Protein AF-A0A956X5W8-F1 (afdb_monomer_lite)

pLDDT: mean 72.76, std 9.98, range [40.03, 86.25]

Radius of gyration: 22.48 Å; chains: 1; bounding box: 46×70×54 Å

Secondary structure (DSSP, 8-state):
-HHHHHHHHHHHHHHHHHHHHHHHHHHHHHHHHHHHHHHHHHHHHHHHH-HHHHHHHHHHHHHHHHHHHHHHHHHHHHHH---HHHHHHGGGSSS-HHHHHHHHHHHHHHHHHHHHHHHHHHHHHSHHHHHHHHHHHHHHHHHHHHHHHHHHHHHT----HHHHHHHHHHHHHHHHHHHH--

Foldseek 3Di:
DVVVVVVVVVVVVVVVVVVVVLVVLLQLLLVLLLVLLLLLLLQLQCCLVPVPLLVQLLVQLLVQLVVLLVVLLVVLCVVVVDDSVVLVVVVVPDDDPPSVVSVVVSVVVSNVSSSVSSSVSSCVSPVVRSVVSSVVSSVLSSVLRSVVSSVCVVVVHDDDSVVSSVVSSVVSSVVSCVVSVD

Structure (mmCIF, N/CA/C/O backbone):
data_AF-A0A956X5W8-F1
#
_entry.id   AF-A0A956X5W8-F1
#
loop_
_atom_site.group_PDB
_atom_site.id
_atom_site.type_symbol
_atom_site.label_atom_id
_atom_site.label_alt_id
_atom_site.label_comp_id
_atom_site.label_asym_id
_atom_site.label_entity_id
_atom_site.label_seq_id
_atom_site.pdbx_PDB_ins_code
_atom_site.Cartn_x
_atom_site.Cartn_y
_atom_site.Cartn_z
_atom_site.occupancy
_atom_site.B_iso_or_equiv
_atom_site.auth_seq_id
_atom_site.auth_comp_id
_atom_site.auth_asym_id
_atom_site.auth_atom_id
_atom_site.pdbx_PDB_model_num
ATOM 1 N N . MET A 1 1 ? 17.982 -38.156 -39.805 1.00 47.41 1 MET A N 1
ATOM 2 C CA . MET A 1 1 ? 17.271 -38.159 -38.503 1.00 47.41 1 MET A CA 1
ATOM 3 C C . MET A 1 1 ? 17.852 -37.174 -37.480 1.00 47.41 1 MET A C 1
ATOM 5 O O . MET A 1 1 ? 17.239 -36.973 -36.447 1.00 47.41 1 MET A O 1
ATOM 9 N N . THR A 1 2 ? 18.970 -36.494 -37.754 1.00 45.59 2 THR A N 1
ATOM 10 C CA . THR A 1 2 ? 19.570 -35.477 -36.864 1.00 45.59 2 THR A CA 1
ATOM 11 C C . THR A 1 2 ? 18.870 -34.109 -36.905 1.00 45.59 2 THR A C 1
ATOM 13 O O . THR A 1 2 ? 18.829 -33.418 -35.894 1.00 45.59 2 THR A O 1
ATOM 16 N N . ASN A 1 3 ? 18.235 -33.744 -38.026 1.00 45.34 3 ASN A N 1
ATOM 17 C CA . ASN A 1 3 ? 17.514 -32.465 -38.165 1.00 45.34 3 ASN A CA 1
ATOM 18 C C . ASN A 1 3 ? 16.151 -32.424 -37.446 1.00 45.34 3 ASN A C 1
ATOM 20 O O . ASN A 1 3 ? 15.641 -31.342 -37.176 1.00 45.34 3 ASN A O 1
ATOM 24 N N . PHE A 1 4 ? 15.563 -33.581 -37.122 1.00 40.03 4 PHE A N 1
ATOM 25 C CA . PHE A 1 4 ? 14.261 -33.654 -36.443 1.00 40.03 4 PHE A CA 1
ATOM 26 C C . PHE A 1 4 ? 14.399 -33.429 -34.928 1.00 40.03 4 PHE A C 1
ATOM 28 O O . PHE A 1 4 ? 13.600 -32.718 -34.332 1.00 40.03 4 PHE A O 1
ATOM 35 N N . LEU A 1 5 ? 15.492 -33.921 -34.333 1.00 45.50 5 LEU A N 1
ATOM 36 C CA . LEU A 1 5 ? 15.811 -33.696 -32.920 1.00 45.50 5 LEU A CA 1
ATOM 37 C C . LEU A 1 5 ? 16.141 -32.220 -32.643 1.00 45.50 5 LEU A C 1
ATOM 39 O O . LEU A 1 5 ? 15.646 -31.651 -31.678 1.00 45.50 5 LEU A O 1
ATOM 43 N N . LEU A 1 6 ? 16.907 -31.558 -33.521 1.00 45.53 6 LEU A N 1
ATOM 44 C CA . LEU A 1 6 ? 17.205 -30.122 -33.399 1.00 45.53 6 LEU A CA 1
ATOM 45 C C . LEU A 1 6 ? 15.940 -29.250 -33.440 1.00 45.53 6 LEU A C 1
ATOM 47 O O . LEU A 1 6 ? 15.854 -28.295 -32.679 1.00 45.53 6 LEU A O 1
ATOM 51 N N . SER A 1 7 ? 14.951 -29.602 -34.268 1.00 49.81 7 SER A N 1
ATOM 52 C CA . SER A 1 7 ? 13.649 -28.921 -34.338 1.00 49.81 7 SER A CA 1
ATOM 53 C C . SER A 1 7 ? 12.846 -29.061 -33.040 1.00 49.81 7 SER A C 1
ATOM 55 O O . SER A 1 7 ? 12.294 -28.078 -32.546 1.00 49.81 7 SER A O 1
ATOM 57 N N . GLU A 1 8 ? 12.800 -30.261 -32.456 1.00 48.62 8 GLU A N 1
ATOM 58 C CA . GLU A 1 8 ? 12.084 -30.506 -31.201 1.00 48.62 8 GLU A CA 1
ATOM 59 C C . GLU A 1 8 ? 12.736 -29.768 -30.024 1.00 48.62 8 GLU A C 1
ATOM 61 O O . GLU A 1 8 ? 12.027 -29.076 -29.294 1.00 48.62 8 GLU A O 1
ATOM 66 N N . TYR A 1 9 ? 14.070 -29.788 -29.898 1.00 47.41 9 TYR A N 1
ATOM 67 C CA . TYR A 1 9 ? 14.789 -29.029 -28.861 1.00 47.41 9 TYR A CA 1
ATOM 68 C C . TYR A 1 9 ? 14.666 -27.507 -29.036 1.00 47.41 9 TYR A C 1
ATOM 70 O O . TYR A 1 9 ? 14.569 -26.788 -28.041 1.00 47.41 9 TYR A O 1
ATOM 78 N N . PHE A 1 10 ? 14.612 -27.003 -30.274 1.00 48.94 10 PHE A N 1
ATOM 79 C CA . PHE A 1 10 ? 14.370 -25.581 -30.543 1.00 48.94 10 PHE A CA 1
ATOM 80 C C . PHE A 1 10 ? 12.935 -25.182 -30.172 1.00 48.94 10 PHE A C 1
ATOM 82 O O . PHE A 1 10 ? 12.724 -24.147 -29.544 1.00 48.94 10 PHE A O 1
ATOM 89 N N . SER A 1 11 ? 11.947 -26.031 -30.481 1.00 53.69 11 SER A N 1
ATOM 90 C CA . SER A 1 11 ? 10.548 -25.788 -30.110 1.00 53.69 11 SER A CA 1
ATOM 91 C C . SER A 1 11 ? 10.323 -25.857 -28.594 1.00 53.69 11 SER A C 1
ATOM 93 O O . SER A 1 11 ? 9.639 -25.001 -28.038 1.00 53.69 11 SER A O 1
ATOM 95 N N . PHE A 1 12 ? 10.970 -26.802 -27.901 1.00 54.88 12 PHE A N 1
ATOM 96 C CA . PHE A 1 12 ? 10.909 -26.927 -26.445 1.00 54.88 12 PHE A CA 1
ATOM 97 C C . PHE A 1 12 ? 11.629 -25.766 -25.751 1.00 54.88 12 PHE A C 1
ATOM 99 O O . PHE A 1 12 ? 11.137 -25.259 -24.749 1.00 54.88 12 PHE A O 1
ATOM 106 N N . GLY A 1 13 ? 12.755 -25.299 -26.303 1.00 56.53 13 GLY A N 1
ATOM 107 C CA . GLY A 1 13 ? 13.478 -24.126 -25.806 1.00 56.53 13 GLY A CA 1
ATOM 108 C C . GLY A 1 13 ? 12.672 -22.832 -25.940 1.00 56.53 13 GLY A C 1
ATOM 109 O O . GLY A 1 13 ? 12.638 -22.033 -25.006 1.00 56.53 13 GLY A O 1
ATOM 110 N N . ILE A 1 14 ? 11.952 -22.654 -27.053 1.00 61.34 14 ILE A N 1
ATOM 111 C CA . ILE A 1 14 ? 11.055 -21.509 -27.255 1.00 61.34 14 ILE A CA 1
ATOM 112 C C . ILE A 1 14 ? 9.862 -21.583 -26.296 1.00 61.34 14 ILE A C 1
ATOM 114 O O . ILE A 1 14 ? 9.598 -20.613 -25.592 1.00 61.34 14 ILE A O 1
ATOM 118 N N . VAL A 1 15 ? 9.186 -22.730 -26.189 1.00 62.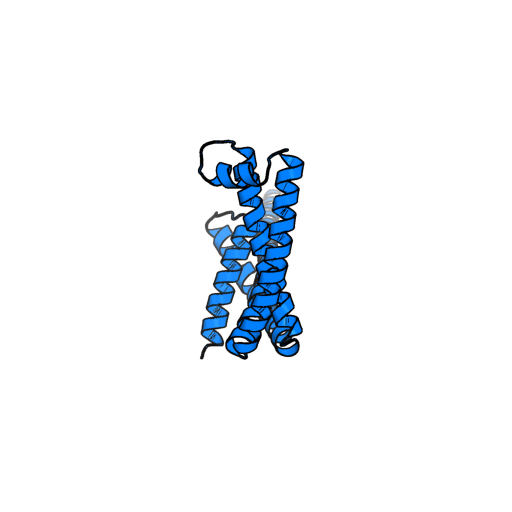09 15 VAL A N 1
ATOM 119 C CA . VAL A 1 15 ? 8.053 -22.904 -25.262 1.00 62.09 15 VAL A CA 1
ATOM 120 C C . VAL A 1 15 ? 8.485 -22.724 -23.804 1.00 62.09 15 VAL A C 1
ATOM 122 O O . VAL A 1 15 ? 7.805 -22.031 -23.052 1.00 62.09 15 VAL A O 1
ATOM 125 N N . ALA A 1 16 ? 9.637 -23.269 -23.405 1.00 55.53 16 ALA A N 1
ATOM 126 C CA . ALA A 1 16 ? 10.195 -23.074 -22.071 1.00 55.53 16 ALA A CA 1
ATOM 127 C C . ALA A 1 16 ? 10.563 -21.607 -21.813 1.00 55.53 16 ALA A C 1
ATOM 129 O O . ALA A 1 16 ? 10.289 -21.110 -20.727 1.00 55.53 16 ALA A O 1
ATOM 130 N N . SER A 1 17 ? 11.123 -20.898 -22.800 1.00 56.84 17 SER A N 1
ATOM 131 C CA . SER A 1 17 ? 11.422 -19.466 -22.678 1.00 56.84 17 SER A CA 1
ATOM 132 C C . SER A 1 17 ? 10.152 -18.629 -22.518 1.00 56.84 17 SER A C 1
ATOM 134 O O . SER A 1 17 ? 10.081 -17.830 -21.596 1.00 56.84 17 SER A O 1
ATOM 136 N N . ILE A 1 18 ? 9.106 -18.887 -23.311 1.00 61.16 18 ILE A N 1
ATOM 137 C CA . ILE A 1 18 ? 7.807 -18.206 -23.208 1.00 61.16 18 ILE A CA 1
ATOM 138 C C . ILE A 1 18 ? 7.152 -18.489 -21.856 1.00 61.16 18 ILE A C 1
ATOM 140 O O . ILE A 1 18 ? 6.668 -17.563 -21.207 1.00 61.16 18 ILE A O 1
ATOM 144 N N . LEU A 1 19 ? 7.154 -19.746 -21.403 1.00 58.06 19 LEU A N 1
ATOM 145 C CA . LEU A 1 19 ? 6.636 -20.121 -20.087 1.00 58.06 19 LEU A CA 1
ATOM 146 C C . LEU A 1 19 ? 7.435 -19.469 -18.959 1.00 58.06 19 LEU A C 1
ATOM 148 O O . LEU A 1 19 ? 6.834 -19.010 -17.994 1.00 58.06 19 LEU A O 1
ATOM 152 N N . LEU A 1 20 ? 8.761 -19.385 -19.085 1.00 63.41 20 LEU A N 1
ATOM 153 C CA . LEU A 1 20 ? 9.623 -18.753 -18.093 1.00 63.41 20 LEU A CA 1
ATOM 154 C C . LEU A 1 20 ? 9.395 -17.238 -18.040 1.00 63.41 20 LEU A C 1
ATOM 156 O O . LEU A 1 20 ? 9.250 -16.709 -16.945 1.00 63.41 20 LEU A O 1
ATOM 160 N N . THR A 1 21 ? 9.287 -16.561 -19.189 1.00 65.12 21 THR A N 1
ATOM 161 C CA . THR A 1 21 ? 8.980 -15.123 -19.276 1.00 65.12 21 THR A CA 1
ATOM 162 C C . THR A 1 21 ? 7.591 -14.823 -18.717 1.00 65.12 21 THR A C 1
ATOM 164 O O . THR A 1 21 ? 7.431 -13.950 -17.867 1.00 65.12 21 THR A O 1
ATOM 167 N N . THR A 1 22 ? 6.595 -15.624 -19.105 1.00 60.50 22 THR A N 1
ATOM 168 C CA . THR A 1 22 ? 5.224 -15.516 -18.591 1.00 60.50 22 THR A CA 1
ATOM 169 C C . THR A 1 22 ? 5.201 -15.743 -17.079 1.00 60.50 22 THR A C 1
ATOM 171 O O . THR A 1 22 ? 4.586 -14.977 -16.343 1.00 60.50 22 THR A O 1
ATOM 174 N N . TRP A 1 23 ? 5.928 -16.746 -16.583 1.00 61.00 23 TRP A N 1
ATOM 175 C CA . TRP A 1 23 ? 6.061 -17.015 -15.154 1.00 61.00 23 TRP A CA 1
ATOM 176 C C . TRP A 1 23 ? 6.729 -15.860 -14.402 1.00 61.00 23 TRP A C 1
ATOM 178 O O . TRP A 1 23 ? 6.237 -15.461 -13.350 1.00 61.00 23 TRP A O 1
ATOM 188 N N . THR A 1 24 ? 7.811 -15.282 -14.929 1.00 71.38 24 THR A N 1
ATOM 189 C CA . THR A 1 24 ? 8.484 -14.136 -14.300 1.00 71.38 24 THR A CA 1
ATOM 190 C C . THR A 1 24 ? 7.615 -12.880 -14.283 1.00 71.38 24 THR A C 1
ATOM 192 O O . THR A 1 24 ? 7.610 -12.150 -13.286 1.00 71.38 24 THR A O 1
ATOM 195 N N . ASP A 1 25 ? 6.827 -12.646 -15.331 1.00 72.06 25 ASP A N 1
ATOM 196 C CA . ASP A 1 25 ? 5.922 -11.500 -15.410 1.00 72.06 25 ASP A CA 1
ATOM 197 C C . ASP A 1 25 ? 4.746 -11.655 -14.444 1.00 72.06 25 ASP A C 1
ATOM 199 O O . ASP A 1 25 ? 4.444 -10.731 -13.684 1.00 72.06 25 ASP A O 1
ATOM 203 N N . LEU A 1 26 ? 4.148 -12.850 -14.381 1.00 70.50 26 LEU A N 1
ATOM 204 C CA . LEU A 1 26 ? 3.095 -13.156 -13.413 1.00 70.50 26 LEU A CA 1
ATOM 205 C C . LEU A 1 26 ? 3.616 -13.104 -11.975 1.00 70.50 26 LEU A C 1
ATOM 207 O O . LEU A 1 26 ? 2.960 -12.519 -11.119 1.00 70.50 26 LEU A O 1
ATOM 211 N N . ALA A 1 27 ? 4.785 -13.680 -11.692 1.00 69.31 27 ALA A N 1
ATOM 212 C CA . ALA A 1 27 ? 5.350 -13.712 -10.346 1.00 69.31 27 ALA A CA 1
ATOM 213 C C . ALA A 1 27 ? 5.746 -12.311 -9.860 1.00 69.31 27 ALA A C 1
ATOM 215 O O . ALA A 1 27 ? 5.445 -11.938 -8.726 1.00 69.31 27 ALA A O 1
ATOM 216 N N . SER A 1 28 ? 6.376 -11.502 -10.718 1.00 77.81 28 SER A N 1
ATOM 217 C CA . SER A 1 28 ? 6.713 -10.121 -10.364 1.00 77.81 28 SER A CA 1
ATOM 218 C C . SER A 1 28 ? 5.459 -9.251 -10.215 1.00 77.81 28 SER A C 1
ATOM 220 O O . SER A 1 28 ? 5.391 -8.431 -9.302 1.00 77.81 28 SER A O 1
ATOM 222 N N . GLY A 1 29 ? 4.438 -9.468 -11.050 1.00 73.94 29 GLY A N 1
ATOM 223 C CA . GLY A 1 29 ? 3.142 -8.797 -10.940 1.00 73.94 29 GLY A CA 1
ATOM 224 C C . GLY A 1 29 ? 2.386 -9.187 -9.679 1.00 73.94 29 GLY A C 1
ATOM 225 O O . GLY A 1 29 ? 1.821 -8.319 -9.018 1.00 73.94 29 GLY A O 1
ATOM 226 N N . ALA A 1 30 ? 2.438 -10.462 -9.295 1.00 72.31 30 ALA A N 1
ATOM 227 C CA . ALA A 1 30 ? 1.867 -10.951 -8.049 1.00 72.31 30 ALA A CA 1
ATOM 228 C C . ALA A 1 30 ? 2.543 -10.305 -6.839 1.00 72.31 30 ALA A C 1
ATOM 230 O O . ALA A 1 30 ? 1.853 -9.858 -5.933 1.00 72.31 30 ALA A O 1
ATOM 231 N N . LEU A 1 31 ? 3.874 -10.207 -6.820 1.00 78.25 31 LEU A N 1
ATOM 232 C CA . LEU A 1 31 ? 4.609 -9.593 -5.709 1.00 78.25 31 LEU A CA 1
ATOM 233 C C . LEU A 1 31 ? 4.296 -8.100 -5.560 1.00 78.25 31 LEU A C 1
ATOM 235 O O . LEU A 1 31 ? 3.984 -7.639 -4.461 1.00 78.25 31 LEU A O 1
ATOM 239 N N . ASP A 1 32 ? 4.328 -7.349 -6.661 1.00 80.38 32 ASP A N 1
ATOM 240 C CA . ASP A 1 32 ? 3.961 -5.931 -6.656 1.00 80.38 32 ASP A CA 1
ATOM 241 C C . ASP A 1 32 ? 2.486 -5.735 -6.262 1.00 80.38 32 ASP A C 1
ATOM 243 O O . ASP A 1 32 ? 2.144 -4.821 -5.504 1.00 80.38 32 ASP A O 1
ATOM 247 N N . GLY A 1 33 ? 1.620 -6.639 -6.721 1.00 78.25 33 GLY A N 1
ATOM 248 C CA . GLY A 1 33 ? 0.207 -6.678 -6.381 1.00 78.25 33 GLY A CA 1
ATOM 249 C C . GLY A 1 33 ? -0.067 -7.036 -4.922 1.00 78.25 33 GLY A C 1
ATOM 250 O O . GLY A 1 33 ? -0.939 -6.424 -4.318 1.00 78.25 33 GLY A O 1
ATOM 251 N N . ILE A 1 34 ? 0.695 -7.948 -4.314 1.00 80.12 34 ILE A N 1
ATOM 252 C CA . ILE A 1 34 ? 0.616 -8.291 -2.884 1.00 80.12 34 ILE A CA 1
ATOM 253 C C . ILE A 1 34 ? 0.909 -7.061 -2.031 1.00 80.12 34 ILE A C 1
ATOM 255 O O . ILE A 1 34 ? 0.189 -6.802 -1.072 1.00 80.12 34 ILE A O 1
ATOM 259 N N . ILE A 1 35 ? 1.936 -6.286 -2.385 1.00 80.31 35 ILE A N 1
ATOM 260 C CA . ILE A 1 35 ? 2.304 -5.073 -1.647 1.00 80.31 35 ILE A CA 1
ATOM 261 C C . ILE A 1 35 ? 1.180 -4.036 -1.744 1.00 80.31 35 ILE A C 1
ATOM 263 O O . ILE A 1 35 ? 0.731 -3.511 -0.724 1.00 80.31 35 ILE A O 1
ATOM 267 N N . ALA A 1 36 ? 0.694 -3.767 -2.959 1.00 79.12 36 ALA A N 1
ATOM 268 C CA . ALA A 1 36 ? -0.405 -2.830 -3.177 1.00 79.12 36 ALA A CA 1
ATOM 269 C C . ALA A 1 36 ? -1.694 -3.296 -2.478 1.00 79.12 36 ALA A C 1
ATOM 271 O O . ALA A 1 36 ? -2.366 -2.519 -1.802 1.00 79.12 36 ALA A O 1
ATOM 272 N N . GLY A 1 37 ? -2.007 -4.582 -2.593 1.00 81.12 37 GLY A N 1
ATOM 273 C CA . GLY A 1 37 ? -3.180 -5.213 -2.014 1.00 81.12 37 GLY A CA 1
ATOM 274 C C . GLY A 1 37 ? -3.152 -5.267 -0.495 1.00 81.12 37 GLY A C 1
ATOM 275 O O . GLY A 1 37 ? -4.176 -5.005 0.124 1.00 81.12 37 GLY A O 1
ATOM 276 N N . LEU A 1 38 ? -1.996 -5.510 0.123 1.00 82.38 38 LEU A N 1
ATOM 277 C CA . LEU A 1 38 ? -1.824 -5.439 1.574 1.00 82.38 38 LEU A CA 1
ATOM 278 C C . LEU A 1 38 ? -2.190 -4.047 2.094 1.00 82.38 38 LEU A C 1
ATOM 280 O O . LEU A 1 38 ? -3.009 -3.926 3.001 1.00 82.38 38 LEU A O 1
ATOM 284 N N . VAL A 1 39 ? -1.605 -3.004 1.498 1.00 79.31 39 VAL A N 1
ATOM 285 C CA . VAL A 1 39 ? -1.826 -1.609 1.906 1.00 79.31 39 VAL A CA 1
ATOM 286 C C . VAL A 1 39 ? -3.284 -1.215 1.698 1.00 79.31 39 VAL A C 1
ATOM 288 O O . VAL A 1 39 ? -3.923 -0.698 2.610 1.00 79.31 39 VAL A O 1
ATOM 291 N N . VAL A 1 40 ? -3.836 -1.493 0.517 1.00 82.19 40 VAL A N 1
ATOM 292 C CA . VAL A 1 40 ? -5.211 -1.118 0.181 1.00 82.19 40 VAL A CA 1
ATOM 293 C C . VAL A 1 40 ? -6.214 -1.925 0.999 1.00 82.19 40 VAL A C 1
ATOM 295 O O . VAL A 1 40 ? -7.115 -1.344 1.588 1.00 82.19 40 VAL A O 1
ATOM 298 N N . GLY A 1 41 ? -6.055 -3.241 1.110 1.00 80.19 41 GLY A N 1
ATOM 299 C CA . GLY A 1 41 ? -6.962 -4.100 1.870 1.00 80.19 41 GLY A CA 1
ATOM 300 C C . GLY A 1 41 ? -6.953 -3.808 3.369 1.00 80.19 41 GLY A C 1
ATOM 301 O O . GLY A 1 41 ? -8.022 -3.770 3.983 1.00 80.19 41 GLY A O 1
ATOM 302 N N . ALA A 1 42 ? -5.778 -3.529 3.947 1.00 76.81 42 ALA A N 1
ATOM 303 C CA . ALA A 1 42 ? -5.643 -3.146 5.354 1.00 76.81 42 ALA A CA 1
ATOM 304 C C . ALA A 1 42 ? -6.369 -1.838 5.687 1.00 76.81 42 ALA A C 1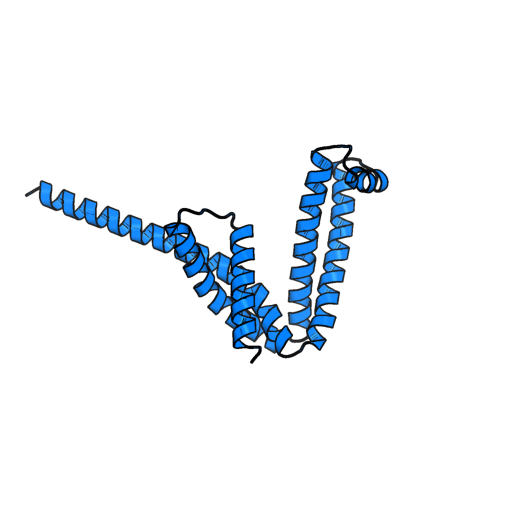
ATOM 306 O O . ALA A 1 42 ? -6.714 -1.624 6.843 1.00 76.81 42 ALA A O 1
ATOM 307 N N . ILE A 1 43 ? -6.613 -0.979 4.695 1.00 77.56 43 ILE A N 1
ATOM 308 C CA . ILE A 1 43 ? -7.338 0.277 4.870 1.00 77.56 43 ILE A CA 1
ATOM 309 C C . ILE A 1 43 ? -8.811 0.098 4.464 1.00 77.56 43 ILE A C 1
ATOM 311 O O . ILE A 1 43 ? -9.699 0.306 5.282 1.00 77.56 43 ILE A O 1
ATOM 315 N N . VAL A 1 44 ? -9.095 -0.312 3.227 1.00 77.44 44 VAL A N 1
ATOM 316 C CA . VAL A 1 44 ? -10.435 -0.289 2.608 1.00 77.44 44 VAL A CA 1
ATOM 317 C C . VAL A 1 44 ? -11.469 -1.117 3.363 1.00 77.44 44 VAL A C 1
ATOM 319 O O . VAL A 1 44 ? -12.607 -0.684 3.522 1.00 77.44 44 VAL A O 1
ATOM 322 N N . ILE A 1 45 ? -11.105 -2.299 3.853 1.00 78.62 45 ILE A N 1
ATOM 323 C CA . ILE A 1 45 ? -12.067 -3.152 4.561 1.00 78.62 45 ILE A CA 1
ATOM 324 C C . ILE A 1 45 ? -12.461 -2.527 5.913 1.00 78.62 45 ILE A C 1
ATOM 326 O O . ILE A 1 45 ? -13.658 -2.382 6.176 1.00 78.62 45 ILE A O 1
ATOM 330 N N . PRO A 1 46 ? -11.508 -2.058 6.740 1.00 75.81 46 PRO A N 1
ATOM 331 C CA . PRO A 1 46 ? -11.830 -1.266 7.926 1.00 75.81 46 PRO A CA 1
ATOM 332 C C . PRO A 1 46 ? -12.602 0.025 7.649 1.00 75.81 46 PRO A C 1
ATOM 334 O O . PRO A 1 46 ? -13.464 0.359 8.461 1.00 75.81 46 PRO A O 1
ATOM 337 N N . ILE A 1 47 ? -12.341 0.711 6.525 1.00 74.31 47 ILE A N 1
ATOM 338 C CA . ILE A 1 47 ? -13.086 1.912 6.102 1.00 74.31 47 ILE A CA 1
ATOM 339 C C . ILE A 1 47 ? -14.578 1.626 6.027 1.00 74.31 47 ILE A C 1
ATOM 341 O O . ILE A 1 47 ? -15.378 2.349 6.614 1.00 74.31 47 ILE A O 1
ATOM 345 N N . ILE A 1 48 ? -14.945 0.577 5.294 1.00 75.00 48 ILE A N 1
ATOM 346 C CA . ILE A 1 48 ? -16.348 0.295 4.989 1.00 75.00 48 ILE A CA 1
ATOM 347 C C . ILE A 1 48 ? -17.077 -0.191 6.244 1.00 75.00 48 ILE A C 1
ATOM 349 O O . ILE A 1 48 ? -18.236 0.139 6.470 1.00 75.00 48 ILE A O 1
ATOM 353 N N . GLN A 1 49 ? -16.383 -0.944 7.096 1.00 76.38 49 GLN A N 1
ATOM 354 C CA . GLN A 1 49 ? -16.987 -1.551 8.280 1.00 76.38 49 GLN A CA 1
ATOM 355 C C . GLN A 1 49 ? -16.970 -0.637 9.519 1.00 76.38 49 GLN A C 1
ATOM 357 O O . GLN A 1 49 ? -17.712 -0.888 10.471 1.00 76.38 49 GLN A O 1
ATOM 362 N N . THR A 1 50 ? -16.088 0.367 9.563 1.00 77.44 50 THR A N 1
ATOM 363 C CA . THR A 1 50 ? -15.822 1.236 10.730 1.00 77.44 50 THR A CA 1
ATOM 364 C C . THR A 1 50 ? -15.291 2.608 10.284 1.00 77.44 50 THR A C 1
ATOM 366 O O . THR A 1 50 ? -14.100 2.894 10.432 1.00 77.44 50 THR A O 1
ATOM 369 N N . PRO A 1 51 ? -16.152 3.496 9.760 1.00 72.31 51 PRO A N 1
ATOM 370 C CA . PRO A 1 51 ? -15.722 4.800 9.250 1.00 72.31 51 PRO A CA 1
ATOM 371 C C . PRO A 1 51 ? -15.092 5.699 10.331 1.00 72.31 51 PRO A C 1
ATOM 373 O O . PRO A 1 51 ? -14.147 6.435 10.048 1.00 72.31 51 PRO A O 1
ATOM 376 N N . ASP A 1 52 ? -15.518 5.579 11.592 1.00 76.50 52 ASP A N 1
ATOM 377 C CA . ASP A 1 52 ? -14.968 6.362 12.713 1.00 76.50 52 ASP A CA 1
ATOM 378 C C . ASP A 1 52 ? -13.490 6.056 12.998 1.00 76.50 52 ASP A C 1
ATOM 380 O O . ASP A 1 52 ? -12.725 6.923 13.434 1.00 76.50 52 ASP A O 1
ATOM 384 N N . ALA A 1 53 ? -13.064 4.817 12.735 1.00 68.38 53 ALA A N 1
ATOM 385 C CA . ALA A 1 53 ? -11.674 4.409 12.887 1.00 68.38 53 ALA A CA 1
ATOM 386 C C . ALA A 1 53 ? -10.775 5.039 11.820 1.00 68.38 53 ALA A C 1
ATOM 388 O O . ALA A 1 53 ? -9.611 5.312 12.095 1.00 68.38 53 ALA A O 1
ATOM 389 N N . LEU A 1 54 ? -11.325 5.333 10.640 1.00 68.56 54 LEU A N 1
ATOM 390 C CA . LEU A 1 54 ? -10.614 5.996 9.553 1.00 68.56 54 LEU A CA 1
ATOM 391 C C . LEU A 1 54 ? -10.285 7.446 9.908 1.00 68.56 54 LEU A C 1
ATOM 393 O O . LEU A 1 54 ? -9.159 7.893 9.731 1.00 68.56 54 LEU A O 1
ATOM 397 N N . GLY A 1 55 ? -11.249 8.177 10.474 1.00 73.38 55 GLY A N 1
ATOM 398 C CA . GLY A 1 55 ? -11.007 9.547 10.930 1.00 73.38 55 GLY A CA 1
ATOM 399 C C . GLY A 1 55 ? -9.854 9.611 11.937 1.00 73.38 55 GLY A C 1
ATOM 400 O O . GLY A 1 55 ? -9.008 10.500 11.869 1.00 73.38 55 GLY A O 1
ATOM 401 N N . ARG A 1 56 ? -9.763 8.612 12.825 1.00 78.00 56 ARG A N 1
ATOM 402 C CA . ARG A 1 56 ? -8.675 8.489 13.805 1.00 78.00 56 ARG A CA 1
ATOM 403 C C . ARG A 1 56 ? -7.374 7.981 13.188 1.00 78.00 56 ARG A C 1
ATOM 405 O O . ARG A 1 56 ? -6.312 8.469 13.555 1.00 78.00 56 ARG A O 1
ATOM 412 N N . SER A 1 57 ? -7.427 7.042 12.248 1.00 76.50 57 SER A N 1
ATOM 413 C CA . SER A 1 57 ? -6.235 6.519 11.575 1.00 76.50 57 SER A CA 1
ATOM 414 C C . SER A 1 57 ? -5.584 7.552 10.659 1.00 76.50 57 SER A C 1
ATOM 416 O O . SER A 1 57 ? -4.358 7.630 10.586 1.00 76.50 57 SER A O 1
ATOM 418 N N . LEU A 1 58 ? -6.390 8.403 10.022 1.00 79.88 58 LEU A N 1
ATOM 419 C CA . LEU A 1 58 ? -5.912 9.501 9.196 1.00 79.88 58 LEU A CA 1
ATOM 420 C C . LEU A 1 58 ? -5.127 10.520 10.027 1.00 79.88 58 LEU A C 1
ATOM 422 O O . LEU A 1 58 ? -4.185 11.107 9.509 1.00 79.88 58 LEU A O 1
ATOM 426 N N . LEU A 1 59 ? -5.443 10.690 11.317 1.00 80.88 59 LEU A N 1
ATOM 427 C CA . LEU A 1 59 ? -4.636 11.519 12.218 1.00 80.88 59 LEU A CA 1
ATOM 428 C C . LEU A 1 59 ? -3.221 10.953 12.385 1.00 80.88 59 LEU A C 1
ATOM 430 O O . LEU A 1 59 ? -2.264 11.716 12.316 1.00 80.88 59 LEU A O 1
ATOM 434 N N . PHE A 1 60 ? -3.060 9.633 12.532 1.00 79.50 60 PHE A N 1
ATOM 435 C CA . PHE A 1 60 ? -1.728 9.009 12.551 1.00 79.50 60 PHE A CA 1
ATOM 436 C C . PHE A 1 60 ? -0.991 9.218 11.224 1.00 79.50 60 PHE A C 1
ATOM 438 O O . PHE A 1 60 ? 0.195 9.546 11.229 1.00 79.50 60 PHE A O 1
ATOM 445 N N . GLY A 1 61 ? -1.705 9.102 10.099 1.00 81.56 61 GLY A N 1
ATOM 446 C CA . GLY A 1 61 ? -1.197 9.446 8.769 1.00 81.56 61 GLY A CA 1
ATOM 447 C C . GLY A 1 61 ? -0.709 10.889 8.680 1.00 81.56 61 GLY A C 1
ATOM 448 O O . GLY A 1 61 ? 0.439 11.141 8.331 1.00 81.56 61 GLY A O 1
ATOM 449 N N . LEU A 1 62 ? -1.551 11.848 9.054 1.00 83.62 62 LEU A N 1
ATOM 450 C CA . LEU A 1 62 ? -1.232 13.272 9.014 1.00 83.62 62 LEU A CA 1
ATOM 451 C C . LEU A 1 62 ? -0.069 13.630 9.942 1.00 83.62 62 LEU A C 1
ATOM 453 O O . LEU A 1 62 ? 0.794 14.398 9.535 1.00 83.62 62 LEU A O 1
ATOM 457 N N . LEU A 1 63 ? 0.006 13.056 11.146 1.00 85.25 63 LEU A N 1
ATOM 458 C CA . LEU A 1 63 ? 1.107 13.305 12.082 1.00 85.25 63 LEU A CA 1
ATOM 459 C C . LEU A 1 63 ? 2.446 12.774 11.553 1.00 85.25 63 LEU A C 1
ATOM 461 O O . LEU A 1 63 ? 3.450 13.486 11.603 1.00 85.25 63 LEU A O 1
ATOM 465 N N . LEU A 1 64 ? 2.467 11.557 10.998 1.00 83.00 64 LEU A N 1
ATOM 466 C CA . LEU A 1 64 ? 3.663 10.997 10.357 1.00 83.00 64 LEU A CA 1
ATOM 467 C C . LEU A 1 64 ? 4.052 11.773 9.096 1.00 83.00 64 LEU A C 1
ATOM 469 O O . LEU A 1 64 ? 5.230 12.065 8.895 1.00 83.00 64 LEU A O 1
ATOM 473 N N . GLY A 1 65 ? 3.070 12.162 8.283 1.00 82.50 65 GLY A N 1
ATOM 474 C CA . GLY A 1 65 ? 3.264 13.024 7.122 1.00 82.50 65 GLY A CA 1
ATOM 475 C C . GLY A 1 65 ? 3.867 14.375 7.490 1.00 82.50 65 GLY A C 1
ATOM 476 O O . GLY A 1 65 ? 4.821 14.812 6.854 1.00 82.50 65 GLY A O 1
ATOM 477 N N . LEU A 1 66 ? 3.366 15.006 8.553 1.00 86.12 66 LEU A N 1
ATOM 478 C CA . LEU A 1 66 ? 3.877 16.278 9.058 1.00 86.12 66 LEU A CA 1
ATOM 479 C C . LEU A 1 66 ? 5.316 16.136 9.573 1.00 86.12 66 LEU A C 1
ATOM 481 O O . LEU A 1 66 ? 6.174 16.944 9.226 1.00 86.12 66 LEU A O 1
ATOM 485 N N . GLY A 1 67 ? 5.609 15.078 10.338 1.00 83.12 67 GLY A N 1
ATOM 486 C CA . GLY A 1 67 ? 6.971 14.774 10.784 1.00 83.12 67 GLY A CA 1
ATOM 487 C C . GLY A 1 67 ? 7.934 14.564 9.612 1.00 83.12 67 GLY A C 1
ATOM 488 O O . GLY A 1 67 ? 9.032 15.124 9.597 1.00 83.12 67 GLY A O 1
ATOM 489 N N . MET A 1 68 ? 7.496 13.831 8.583 1.00 86.25 68 MET A N 1
ATOM 490 C CA . MET A 1 68 ? 8.277 13.624 7.365 1.00 86.25 68 MET A CA 1
ATOM 491 C C . MET A 1 68 ? 8.457 14.919 6.567 1.00 86.25 68 MET A C 1
ATOM 493 O O . MET A 1 68 ? 9.526 15.145 6.005 1.00 86.25 68 MET A O 1
ATOM 497 N N . ALA A 1 69 ? 7.450 15.793 6.544 1.00 79.88 69 ALA A N 1
ATOM 498 C CA . ALA A 1 69 ? 7.533 17.087 5.880 1.00 79.88 69 ALA A CA 1
ATOM 499 C C . ALA A 1 69 ? 8.588 17.983 6.532 1.00 79.88 69 ALA A C 1
ATOM 501 O O . ALA A 1 69 ? 9.438 18.535 5.835 1.00 79.88 69 ALA A O 1
ATOM 502 N N . VAL A 1 70 ? 8.597 18.059 7.866 1.00 85.44 70 VAL A N 1
ATOM 503 C CA . VAL A 1 70 ? 9.630 18.788 8.617 1.00 85.44 70 VAL A CA 1
ATOM 504 C C . VAL A 1 70 ? 11.012 18.195 8.344 1.00 85.44 70 VAL A C 1
ATOM 506 O O . VAL A 1 70 ? 11.943 18.933 8.025 1.00 85.44 70 VAL A O 1
ATOM 509 N N . TYR A 1 71 ? 11.149 16.867 8.395 1.00 85.94 71 TYR A N 1
ATOM 510 C CA . TYR A 1 71 ? 12.415 16.193 8.104 1.00 85.94 71 TYR A CA 1
ATOM 511 C C . TYR A 1 71 ? 12.931 16.499 6.690 1.00 85.94 71 TYR A C 1
ATOM 513 O O . TYR A 1 71 ? 14.103 16.833 6.517 1.00 85.94 71 TYR A O 1
ATOM 521 N N . GLN A 1 72 ? 12.066 16.430 5.676 1.00 83.88 72 GLN A N 1
ATOM 522 C CA . GLN A 1 72 ? 12.474 16.697 4.299 1.00 83.88 72 GLN A CA 1
ATOM 523 C C . GLN A 1 72 ? 12.817 18.170 4.069 1.00 83.88 72 GLN A C 1
ATOM 525 O O . GLN A 1 72 ? 13.798 18.451 3.387 1.00 83.88 72 GLN A O 1
ATOM 530 N N . LEU A 1 73 ? 12.091 19.112 4.677 1.00 79.38 73 LEU A N 1
ATOM 531 C CA . LEU A 1 73 ? 12.441 20.535 4.612 1.00 79.38 73 LEU A CA 1
ATOM 532 C C . LEU A 1 73 ? 13.826 20.808 5.215 1.00 79.38 73 LEU A C 1
ATOM 534 O O . LEU A 1 73 ? 14.630 21.522 4.612 1.00 79.38 73 LEU A O 1
ATOM 538 N N . LEU A 1 74 ? 14.138 20.192 6.360 1.00 82.06 74 LEU A N 1
ATOM 539 C CA . LEU A 1 74 ? 15.466 20.277 6.972 1.00 82.06 74 LEU A CA 1
ATOM 540 C C . LEU A 1 74 ? 16.542 19.657 6.074 1.00 82.06 74 LEU A C 1
ATOM 542 O O . LEU A 1 74 ? 17.595 20.259 5.878 1.00 82.06 74 LEU A O 1
ATOM 546 N N . ARG A 1 75 ? 16.270 18.493 5.476 1.00 84.19 75 ARG A N 1
ATOM 547 C CA . ARG A 1 75 ? 17.193 17.828 4.548 1.00 84.19 75 ARG A CA 1
ATOM 548 C C . ARG A 1 75 ? 17.470 18.678 3.308 1.00 84.19 75 ARG A C 1
ATOM 550 O O . ARG A 1 75 ? 18.627 18.819 2.924 1.00 84.19 75 ARG A O 1
ATOM 557 N N . VAL A 1 76 ? 16.442 19.260 2.689 1.00 78.12 76 VAL A N 1
ATOM 558 C CA . VAL A 1 76 ? 16.614 20.148 1.527 1.00 78.12 76 VAL A CA 1
ATOM 559 C C . VAL A 1 76 ? 17.448 21.367 1.917 1.00 78.12 76 VAL A C 1
ATOM 561 O O . VAL A 1 76 ? 18.395 21.689 1.204 1.00 78.12 76 VAL A O 1
ATOM 564 N N . SER A 1 77 ? 17.173 21.990 3.068 1.00 76.62 77 SER A N 1
ATOM 565 C CA . SER A 1 77 ? 17.957 23.127 3.570 1.00 76.62 77 SER A CA 1
ATOM 566 C C . SER A 1 77 ? 19.430 22.769 3.807 1.00 76.62 77 SER A C 1
ATOM 568 O O . SER A 1 77 ? 20.314 23.504 3.374 1.00 76.62 77 SER A O 1
ATOM 570 N N . GLN A 1 78 ? 19.713 21.603 4.396 1.00 79.69 78 GLN A N 1
ATOM 571 C CA . GLN A 1 78 ? 21.082 21.130 4.638 1.00 79.69 78 GLN A CA 1
ATOM 572 C C . GLN A 1 78 ? 21.849 20.812 3.348 1.00 79.69 78 GLN A C 1
ATOM 574 O O . GLN A 1 78 ? 23.032 21.119 3.251 1.00 79.69 78 GLN A O 1
ATOM 579 N N . VAL A 1 79 ? 21.192 20.200 2.358 1.00 78.06 79 VAL A N 1
ATOM 580 C CA . VAL A 1 79 ? 21.839 19.773 1.104 1.00 78.06 79 VAL A CA 1
ATOM 581 C C . VAL A 1 79 ? 22.071 20.946 0.152 1.00 78.06 79 VAL A C 1
ATOM 583 O O . VAL A 1 79 ? 23.067 20.972 -0.564 1.00 78.06 79 VAL A O 1
ATOM 586 N N . THR A 1 80 ? 21.158 21.916 0.130 1.00 73.12 80 THR A N 1
ATOM 587 C CA . THR A 1 80 ? 21.201 23.033 -0.829 1.00 73.12 80 THR A CA 1
ATOM 588 C C . THR A 1 80 ? 21.810 24.307 -0.242 1.00 73.12 80 THR A C 1
ATOM 590 O O . THR A 1 80 ? 22.095 25.239 -0.989 1.00 73.12 80 THR A O 1
ATOM 593 N N . GLY A 1 81 ? 21.988 24.380 1.084 1.00 70.00 81 GLY A N 1
ATOM 594 C CA . GLY A 1 81 ? 22.376 25.607 1.788 1.00 70.00 81 GLY A CA 1
ATOM 595 C C . GLY A 1 81 ? 21.310 26.710 1.730 1.00 70.00 81 GLY A C 1
ATOM 596 O O . GLY A 1 81 ? 21.555 27.833 2.168 1.00 70.00 81 GLY A O 1
ATOM 597 N N . ALA A 1 82 ? 20.131 26.408 1.176 1.00 69.00 82 ALA A N 1
ATOM 598 C CA . ALA A 1 82 ? 19.032 27.341 1.011 1.00 69.00 82 ALA A CA 1
ATOM 599 C C . ALA A 1 82 ? 18.318 27.578 2.350 1.00 69.00 82 ALA A C 1
ATOM 601 O O . ALA A 1 82 ? 18.071 26.647 3.127 1.00 69.00 82 ALA A O 1
ATOM 602 N N . SER A 1 83 ? 17.945 28.832 2.607 1.00 69.56 83 SER A N 1
ATOM 603 C CA . SER A 1 83 ? 17.092 29.166 3.745 1.00 69.56 83 SER A CA 1
ATOM 604 C C . SER A 1 83 ? 15.665 28.673 3.488 1.00 69.56 83 SER A C 1
ATOM 606 O O . SER A 1 83 ? 15.223 28.562 2.343 1.00 69.56 83 SER A O 1
ATOM 608 N N . LEU A 1 84 ? 14.902 28.395 4.549 1.00 66.12 84 LEU A N 1
ATOM 609 C CA . LEU A 1 84 ? 13.501 27.969 4.410 1.00 66.12 84 LEU A CA 1
ATOM 610 C C . LEU A 1 84 ? 12.670 28.974 3.589 1.00 66.12 84 LEU A C 1
ATOM 612 O O . LEU A 1 84 ? 11.839 28.564 2.786 1.00 66.12 84 LEU A O 1
ATOM 616 N N . GLY A 1 85 ? 12.957 30.276 3.711 1.00 66.50 85 GLY A N 1
ATOM 617 C CA . GLY A 1 85 ? 12.319 31.318 2.901 1.00 66.50 85 GLY A CA 1
ATOM 618 C C . GLY A 1 85 ? 12.664 31.234 1.410 1.00 66.50 85 GLY A C 1
ATOM 619 O O . GLY A 1 85 ? 11.787 31.419 0.573 1.00 66.50 85 GLY A O 1
ATOM 620 N N . SER A 1 86 ? 13.905 30.889 1.049 1.00 65.00 86 SER A N 1
ATOM 621 C CA . SER A 1 86 ? 14.283 30.705 -0.360 1.00 65.00 86 SER A CA 1
ATOM 622 C C . SER A 1 86 ? 13.765 29.388 -0.949 1.00 65.00 86 SER A C 1
ATOM 624 O O . SER A 1 86 ? 13.499 29.319 -2.145 1.00 65.00 86 SER A O 1
ATOM 626 N N . ILE A 1 87 ? 13.570 28.349 -0.128 1.00 65.19 87 ILE A N 1
ATOM 627 C CA . ILE A 1 87 ? 12.901 27.098 -0.535 1.00 65.19 87 ILE A CA 1
ATOM 628 C C . ILE A 1 87 ? 11.418 27.359 -0.843 1.00 65.19 87 ILE A C 1
ATOM 630 O O . ILE A 1 87 ? 10.893 26.859 -1.830 1.00 65.19 87 ILE A O 1
ATOM 634 N N . ILE A 1 88 ? 10.751 28.189 -0.039 1.00 66.31 88 ILE A N 1
ATOM 635 C CA . ILE A 1 88 ? 9.349 28.566 -0.269 1.00 66.31 88 ILE A CA 1
ATOM 636 C C . ILE A 1 88 ? 9.220 29.443 -1.524 1.00 66.31 88 ILE A C 1
ATOM 638 O O . ILE A 1 88 ? 8.359 29.191 -2.358 1.00 66.31 88 ILE A O 1
ATOM 642 N N . ASN A 1 89 ? 10.123 30.407 -1.715 1.00 66.19 89 ASN A N 1
ATOM 643 C CA . ASN A 1 89 ? 10.095 31.296 -2.883 1.00 66.19 89 ASN A CA 1
ATOM 644 C C . ASN A 1 89 ? 10.574 30.626 -4.186 1.00 66.19 89 ASN A C 1
ATOM 646 O O . ASN A 1 89 ? 10.253 31.098 -5.272 1.00 66.19 89 ASN A O 1
ATOM 650 N N . SER A 1 90 ? 11.323 29.519 -4.114 1.00 62.66 90 SER A N 1
ATOM 651 C CA . SER A 1 90 ? 11.693 28.725 -5.303 1.00 62.66 90 SER A CA 1
ATOM 652 C C . SER A 1 90 ? 10.542 27.860 -5.824 1.00 62.66 90 SER A C 1
ATOM 654 O O . SER A 1 90 ? 10.606 27.378 -6.955 1.00 62.66 90 SER A O 1
ATOM 656 N N . LEU A 1 91 ? 9.457 27.732 -5.052 1.00 61.19 91 LEU A N 1
ATOM 657 C CA . LEU A 1 91 ? 8.200 27.137 -5.501 1.00 61.19 91 LEU A CA 1
ATOM 658 C C . LEU A 1 91 ? 7.463 28.024 -6.525 1.00 61.19 91 LEU A C 1
ATOM 660 O O . LEU A 1 91 ? 6.733 27.497 -7.359 1.00 61.19 91 LEU A O 1
ATOM 664 N N . ASP A 1 92 ? 7.720 29.338 -6.511 1.00 61.97 92 ASP A N 1
ATOM 665 C CA . ASP A 1 92 ? 7.134 30.340 -7.422 1.00 61.97 92 ASP A CA 1
ATOM 666 C C . ASP A 1 92 ? 7.835 30.420 -8.799 1.00 61.97 92 ASP A C 1
ATOM 668 O O . ASP A 1 92 ? 7.534 31.276 -9.629 1.00 61.97 92 ASP A O 1
ATOM 672 N N . GLY A 1 93 ? 8.748 29.487 -9.097 1.00 54.78 93 GLY A N 1
ATOM 673 C CA . GLY A 1 93 ? 9.085 29.131 -10.480 1.00 54.78 93 GLY A CA 1
ATOM 674 C C . GLY A 1 93 ? 10.262 29.851 -11.146 1.00 54.78 93 GLY A C 1
ATOM 675 O O . GLY A 1 93 ? 10.494 29.605 -12.328 1.00 54.78 93 GLY A O 1
ATOM 676 N N . SER A 1 94 ? 11.047 30.685 -10.450 1.00 53.91 94 SER A N 1
ATOM 677 C CA . SER A 1 94 ? 12.142 31.440 -11.103 1.00 53.91 94 SER A CA 1
ATOM 678 C C . SER A 1 94 ? 13.574 30.959 -10.820 1.00 53.91 94 SER A C 1
ATOM 680 O O . SER A 1 94 ? 14.514 31.507 -11.393 1.00 53.91 94 SER A O 1
ATOM 682 N N . THR A 1 95 ? 13.805 29.941 -9.979 1.00 49.41 95 THR A N 1
ATOM 683 C CA . THR A 1 95 ? 15.185 29.529 -9.647 1.00 49.41 95 THR A CA 1
ATOM 684 C C . THR A 1 95 ? 15.349 28.031 -9.364 1.00 49.41 95 THR A C 1
ATOM 686 O O . THR A 1 95 ? 14.888 27.519 -8.351 1.00 49.41 95 THR A O 1
ATOM 689 N N . GLY A 1 96 ? 16.116 27.350 -10.226 1.00 55.62 96 GLY A N 1
ATOM 690 C CA . GLY A 1 96 ? 16.905 26.166 -9.860 1.00 55.62 96 GLY A CA 1
ATOM 691 C C . GLY A 1 96 ? 16.244 24.800 -10.067 1.00 55.62 96 GLY A C 1
ATOM 692 O O . GLY A 1 96 ? 15.489 24.311 -9.230 1.00 55.62 96 GLY A O 1
ATOM 693 N N . THR A 1 97 ? 16.665 24.111 -11.128 1.00 65.06 97 THR A N 1
ATOM 694 C CA . THR A 1 97 ? 16.287 22.738 -11.520 1.00 65.06 97 THR A CA 1
ATOM 695 C C . THR A 1 97 ? 16.501 21.665 -10.442 1.00 65.06 97 THR A C 1
ATOM 697 O O . THR A 1 97 ? 15.914 20.595 -10.544 1.00 65.06 97 THR A O 1
ATOM 700 N N . ILE A 1 98 ? 17.291 21.938 -9.398 1.00 69.31 98 ILE A N 1
ATOM 701 C CA . ILE A 1 98 ? 17.651 20.967 -8.349 1.00 69.31 98 ILE A CA 1
ATOM 702 C C . ILE A 1 98 ? 16.761 21.110 -7.105 1.00 69.31 98 ILE A C 1
ATOM 704 O O . ILE A 1 98 ? 16.248 20.111 -6.606 1.00 69.31 98 ILE A O 1
ATOM 708 N N . VAL A 1 99 ? 16.519 22.337 -6.621 1.00 70.06 99 VAL A N 1
ATOM 709 C CA . VAL A 1 99 ? 15.673 22.575 -5.433 1.00 70.06 99 VAL A CA 1
ATOM 710 C C . VAL A 1 99 ? 14.235 22.137 -5.719 1.00 70.06 99 VAL A C 1
ATOM 712 O O . VAL A 1 99 ? 13.658 21.389 -4.934 1.00 70.06 99 VAL A O 1
ATOM 715 N N . GLY A 1 100 ? 13.696 22.490 -6.892 1.00 67.00 100 GLY A N 1
ATOM 716 C CA . GLY A 1 100 ? 12.367 22.049 -7.324 1.00 67.00 100 GLY A CA 1
ATOM 717 C C . GLY A 1 100 ? 12.233 20.523 -7.434 1.00 67.00 100 GLY A C 1
ATOM 718 O O . GLY A 1 100 ? 11.245 19.960 -6.965 1.00 67.00 100 GLY A O 1
ATOM 719 N N . GLN A 1 101 ? 13.245 19.825 -7.971 1.00 70.56 101 GLN A N 1
ATOM 720 C CA . GLN A 1 101 ? 13.258 18.355 -8.034 1.00 70.56 101 GLN A CA 1
ATOM 721 C C . GLN A 1 101 ? 13.310 17.713 -6.641 1.00 70.56 101 GLN A C 1
ATOM 723 O O . GLN A 1 101 ? 12.590 16.749 -6.378 1.00 70.56 101 GLN A O 1
ATOM 728 N N . MET A 1 102 ? 14.112 18.263 -5.725 1.00 72.31 102 MET A N 1
ATOM 729 C CA . MET A 1 102 ? 14.179 17.773 -4.347 1.00 72.31 102 MET A CA 1
ATOM 730 C C . MET A 1 102 ? 12.877 18.014 -3.580 1.00 72.31 102 MET A C 1
ATOM 732 O O . MET A 1 102 ? 12.477 17.162 -2.783 1.00 72.31 102 MET A O 1
ATOM 736 N N . ILE A 1 103 ? 12.184 19.127 -3.830 1.00 74.81 103 ILE A N 1
ATOM 737 C CA . ILE A 1 103 ? 10.855 19.379 -3.263 1.00 74.81 103 ILE A CA 1
ATOM 738 C C . ILE A 1 103 ? 9.847 18.365 -3.807 1.00 74.81 103 ILE A C 1
ATOM 740 O O . ILE A 1 103 ? 9.129 17.749 -3.023 1.00 74.81 103 ILE A O 1
ATOM 744 N N . LEU A 1 104 ? 9.832 18.121 -5.120 1.00 72.62 104 LEU A N 1
ATOM 745 C CA . LEU A 1 104 ? 8.932 17.139 -5.728 1.00 72.62 104 LEU A CA 1
ATOM 746 C C . LEU A 1 104 ? 9.145 15.736 -5.132 1.00 72.62 104 LEU A C 1
ATOM 748 O O . LEU A 1 104 ? 8.192 15.053 -4.761 1.00 72.62 104 LEU A O 1
ATOM 752 N N . GLN A 1 105 ? 10.407 15.335 -4.958 1.00 76.69 105 GLN A N 1
ATOM 753 C CA . GLN A 1 105 ? 10.756 14.075 -4.307 1.00 76.69 105 GLN A CA 1
ATOM 754 C C . GLN A 1 105 ? 10.317 14.055 -2.833 1.00 76.69 105 GLN A C 1
ATOM 756 O O . GLN A 1 105 ? 9.828 13.041 -2.335 1.00 76.69 105 GLN A O 1
ATOM 761 N N . SER A 1 106 ? 10.445 15.184 -2.134 1.00 77.12 106 SER A N 1
ATOM 762 C CA . SER A 1 106 ? 10.007 15.336 -0.744 1.00 77.12 106 SER A CA 1
ATOM 763 C C . SER A 1 106 ? 8.496 15.160 -0.597 1.00 77.12 106 SER A C 1
ATOM 765 O O . SER A 1 106 ? 8.063 14.462 0.317 1.00 77.12 106 SER A O 1
ATOM 767 N N . VAL A 1 107 ? 7.698 15.701 -1.523 1.00 76.19 107 VAL A N 1
ATOM 768 C CA . VAL A 1 107 ? 6.236 15.516 -1.555 1.00 76.19 107 VAL A CA 1
ATOM 769 C C . VAL A 1 107 ? 5.869 14.037 -1.680 1.00 76.19 107 VAL A C 1
ATOM 771 O O . VAL A 1 107 ? 5.001 13.560 -0.951 1.00 76.19 107 VAL A O 1
ATOM 774 N N . VAL A 1 108 ? 6.567 13.283 -2.533 1.00 73.50 108 VAL A N 1
ATOM 775 C CA . VAL A 1 108 ? 6.349 11.834 -2.673 1.00 73.50 108 VAL A CA 1
ATOM 776 C C . VAL A 1 108 ? 6.621 11.101 -1.354 1.00 73.50 108 VAL A C 1
ATOM 778 O O . VAL A 1 108 ? 5.814 10.275 -0.928 1.00 73.50 108 VAL A O 1
ATOM 781 N N . TYR A 1 109 ? 7.712 11.429 -0.657 1.00 72.19 109 TYR A N 1
ATOM 782 C CA . TYR A 1 109 ? 8.009 10.830 0.649 1.00 72.19 109 TYR A CA 1
ATOM 783 C C . TYR A 1 109 ? 6.992 11.204 1.733 1.00 72.19 109 TYR A C 1
ATOM 785 O O . TYR A 1 109 ? 6.657 10.361 2.563 1.00 72.19 109 TYR A O 1
ATOM 793 N N . ILE A 1 110 ? 6.483 12.437 1.722 1.00 74.94 110 ILE A N 1
ATOM 794 C CA . ILE A 1 110 ? 5.425 12.878 2.640 1.00 74.94 110 ILE A CA 1
ATOM 795 C C . ILE A 1 110 ? 4.146 12.078 2.385 1.00 74.94 110 ILE A C 1
ATOM 797 O O . ILE A 1 110 ? 3.554 11.565 3.331 1.00 74.94 110 ILE A O 1
ATOM 801 N N . LEU A 1 111 ? 3.749 11.904 1.122 1.00 72.94 111 LEU A N 1
ATOM 802 C CA . LEU A 1 111 ? 2.580 11.097 0.762 1.00 72.94 111 LEU A CA 1
ATOM 803 C C . LEU A 1 111 ? 2.733 9.641 1.211 1.00 72.94 111 LEU A C 1
ATOM 805 O O . LEU A 1 111 ? 1.802 9.081 1.789 1.00 72.94 111 LEU A O 1
ATOM 809 N N . TYR A 1 112 ? 3.913 9.041 1.029 1.00 73.31 112 TYR A N 1
ATOM 810 C CA . TYR A 1 112 ? 4.181 7.702 1.556 1.00 73.31 112 TYR A CA 1
ATOM 811 C C . TYR A 1 112 ? 4.093 7.639 3.081 1.00 73.31 112 TYR A C 1
ATOM 813 O O . TYR A 1 112 ? 3.528 6.683 3.607 1.00 73.31 112 TYR A O 1
ATOM 821 N N . ALA A 1 113 ? 4.595 8.651 3.791 1.00 69.75 113 ALA A N 1
ATOM 822 C CA . ALA A 1 113 ? 4.493 8.720 5.246 1.00 69.75 113 ALA A CA 1
ATOM 823 C C . ALA A 1 113 ? 3.036 8.861 5.719 1.00 69.75 113 ALA A C 1
ATOM 825 O O . ALA A 1 113 ? 2.650 8.206 6.686 1.00 69.75 113 ALA A O 1
ATOM 826 N N . VAL A 1 114 ? 2.208 9.638 5.009 1.00 75.88 114 VAL A N 1
ATOM 827 C CA . VAL A 1 114 ? 0.768 9.753 5.294 1.00 75.88 114 VAL A CA 1
ATOM 828 C C . VAL A 1 114 ? 0.060 8.419 5.095 1.00 75.88 114 VAL A C 1
ATOM 830 O O . VAL A 1 114 ? -0.681 7.982 5.973 1.00 75.88 114 VAL A O 1
ATOM 833 N N . LEU A 1 115 ? 0.309 7.747 3.971 1.00 72.31 115 LEU A N 1
ATOM 834 C CA . LEU A 1 115 ? -0.303 6.453 3.673 1.00 72.31 115 LEU A CA 1
ATOM 835 C C . LEU A 1 115 ? 0.139 5.381 4.672 1.00 72.31 115 LEU A C 1
ATOM 837 O O . LEU A 1 115 ? -0.702 4.679 5.225 1.00 72.31 115 LEU A O 1
ATOM 841 N N . ALA A 1 116 ? 1.437 5.290 4.963 1.00 73.50 116 ALA A N 1
ATOM 842 C CA . ALA A 1 116 ? 1.964 4.355 5.951 1.00 73.50 116 ALA A CA 1
ATOM 843 C C . ALA A 1 116 ? 1.396 4.633 7.350 1.00 73.50 116 ALA A C 1
ATOM 845 O O . ALA A 1 116 ? 0.973 3.708 8.041 1.00 73.50 116 ALA A O 1
ATOM 846 N N . GLY A 1 117 ? 1.317 5.903 7.752 1.00 74.50 117 GLY A N 1
ATOM 847 C CA . GLY A 1 117 ? 0.722 6.285 9.027 1.00 74.50 117 GLY A CA 1
ATOM 848 C C . GLY A 1 117 ? -0.776 6.002 9.102 1.00 74.50 117 GLY A C 1
ATOM 849 O O . GLY A 1 117 ? -1.254 5.599 10.158 1.00 74.50 117 GLY A O 1
ATOM 850 N N . ALA A 1 118 ? -1.506 6.115 7.990 1.00 69.44 118 ALA A N 1
ATOM 851 C CA . ALA A 1 118 ? -2.904 5.707 7.917 1.00 69.44 118 ALA A CA 1
ATOM 852 C C . ALA A 1 118 ? -3.057 4.185 8.067 1.00 69.44 118 ALA A C 1
ATOM 854 O O . ALA A 1 118 ? -3.902 3.747 8.842 1.00 69.44 118 ALA A O 1
ATOM 855 N N . VAL A 1 119 ? -2.211 3.370 7.418 1.00 73.25 119 VAL A N 1
ATOM 856 C CA . VAL A 1 119 ? -2.198 1.903 7.615 1.00 73.25 119 VAL A CA 1
ATOM 857 C C . VAL A 1 119 ? -1.934 1.555 9.078 1.00 73.25 119 VAL A C 1
ATOM 859 O O . VAL A 1 119 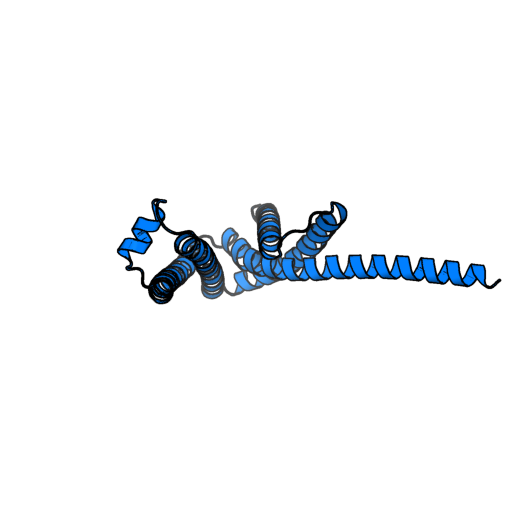? -2.677 0.772 9.667 1.00 73.25 119 VAL A O 1
ATOM 862 N N . ILE A 1 120 ? -0.906 2.159 9.681 1.00 76.50 120 ILE A N 1
ATOM 863 C CA . ILE A 1 120 ? -0.558 1.942 11.091 1.00 76.50 120 ILE A CA 1
ATOM 864 C C . ILE A 1 120 ? -1.725 2.360 11.987 1.00 76.50 120 ILE A C 1
ATOM 866 O O . ILE A 1 120 ? -2.119 1.605 12.868 1.00 76.50 120 ILE A O 1
ATOM 870 N N . GLY A 1 121 ? -2.322 3.524 11.732 1.00 74.38 121 GLY A N 1
ATOM 871 C CA . GLY A 1 121 ? -3.481 4.014 12.467 1.00 74.38 121 GLY A CA 1
ATOM 872 C C . GLY A 1 121 ? -4.694 3.088 12.361 1.00 74.38 121 GLY A C 1
ATOM 873 O O . GLY A 1 121 ? -5.419 2.909 13.335 1.00 74.38 121 GLY A O 1
ATOM 874 N N . VAL A 1 122 ? -4.934 2.470 11.201 1.00 73.12 122 VAL A N 1
ATOM 875 C CA . VAL A 1 122 ? -6.023 1.495 11.035 1.00 73.12 122 VAL A CA 1
ATOM 876 C C . VAL A 1 122 ? -5.698 0.204 11.788 1.00 73.12 122 VAL A C 1
ATOM 878 O O . VAL A 1 122 ? -6.553 -0.329 12.494 1.00 73.12 122 VAL A O 1
ATOM 881 N N . ALA A 1 123 ? -4.452 -0.265 11.712 1.00 73.75 123 ALA A N 1
ATOM 882 C CA . ALA A 1 123 ? -3.996 -1.443 12.441 1.00 73.75 123 ALA A CA 1
ATOM 883 C C . ALA A 1 123 ? -4.061 -1.264 13.968 1.00 73.75 123 ALA A C 1
ATOM 885 O O . ALA A 1 123 ? -4.345 -2.225 14.676 1.00 73.75 123 ALA A O 1
ATOM 886 N N . THR A 1 124 ? -3.845 -0.055 14.493 1.00 77.12 124 THR A N 1
ATOM 887 C CA . THR A 1 124 ? -3.927 0.219 15.938 1.00 77.12 124 THR A CA 1
ATOM 888 C C . THR A 1 124 ? -5.353 0.448 16.428 1.00 77.12 124 THR A C 1
ATOM 890 O O . THR A 1 124 ? -5.661 0.127 17.573 1.00 77.12 124 THR A O 1
ATOM 893 N N . THR A 1 125 ? -6.236 0.991 15.586 1.00 76.19 125 THR A N 1
ATOM 894 C CA . THR A 1 125 ? -7.626 1.293 15.968 1.00 76.19 125 THR A CA 1
ATOM 895 C C . THR A 1 125 ? -8.576 0.113 15.769 1.00 76.19 125 THR A C 1
ATOM 897 O O . THR A 1 125 ? -9.518 -0.042 16.544 1.00 76.19 125 THR A O 1
ATOM 900 N N . VAL A 1 126 ? -8.345 -0.728 14.756 1.00 81.12 126 VAL A N 1
ATOM 901 C CA . VAL A 1 126 ? -9.181 -1.899 14.429 1.00 81.12 126 VAL A CA 1
ATOM 902 C C . VAL A 1 126 ? -8.304 -3.067 13.946 1.00 81.12 126 VAL A C 1
ATOM 904 O O . VAL A 1 126 ? -8.403 -3.487 12.790 1.00 81.12 126 VAL A O 1
ATOM 907 N N . PRO A 1 127 ? -7.450 -3.636 14.820 1.00 76.88 127 PRO A N 1
ATOM 908 C CA . PRO A 1 127 ? -6.452 -4.642 14.440 1.00 76.88 127 PRO A CA 1
ATOM 909 C C . PRO A 1 127 ? -7.057 -5.873 13.757 1.00 76.88 127 PRO A C 1
ATOM 911 O O . PRO A 1 127 ? -6.577 -6.293 12.707 1.00 76.88 127 PRO A O 1
ATOM 914 N N . ASP A 1 128 ? -8.161 -6.411 14.282 1.00 80.62 128 ASP A N 1
ATOM 915 C CA . ASP A 1 128 ? -8.787 -7.621 13.730 1.00 80.62 128 ASP A CA 1
ATOM 916 C C . ASP A 1 128 ? -9.335 -7.413 12.314 1.00 80.62 128 ASP A C 1
ATOM 918 O O . ASP A 1 128 ? -9.271 -8.305 11.465 1.00 80.62 128 ASP A O 1
ATOM 922 N N . ARG A 1 129 ? -9.887 -6.226 12.042 1.00 79.62 129 ARG A N 1
ATOM 923 C CA . ARG A 1 129 ? -10.441 -5.888 10.724 1.00 79.62 129 ARG A CA 1
ATOM 924 C C . ARG A 1 129 ? -9.342 -5.493 9.755 1.00 79.62 129 ARG A C 1
ATOM 926 O O . ARG A 1 129 ? -9.431 -5.846 8.585 1.00 79.62 129 ARG A O 1
ATOM 933 N N . ALA A 1 130 ? -8.302 -4.819 10.242 1.00 74.12 130 ALA A N 1
ATOM 934 C CA . ALA A 1 130 ? -7.114 -4.495 9.468 1.00 74.12 130 ALA A CA 1
ATOM 935 C C . ALA A 1 130 ? -6.391 -5.766 9.020 1.00 74.12 130 ALA A C 1
ATOM 937 O O . ALA A 1 130 ? -6.022 -5.865 7.858 1.00 74.12 130 ALA A O 1
ATOM 938 N N . LEU A 1 131 ? -6.260 -6.772 9.892 1.00 79.38 131 LEU A N 1
ATOM 939 C CA . LEU A 1 131 ? -5.631 -8.050 9.558 1.00 79.38 131 LEU A CA 1
ATOM 940 C C . LEU A 1 131 ? -6.468 -8.855 8.556 1.00 79.38 131 LEU A C 1
ATOM 942 O O . LEU A 1 131 ? -5.940 -9.338 7.558 1.00 79.38 131 LEU A O 1
ATOM 946 N N . LYS A 1 132 ? -7.786 -8.958 8.772 1.00 79.31 132 LYS A N 1
ATOM 947 C CA . LYS A 1 132 ? -8.694 -9.579 7.790 1.00 79.31 132 LYS A CA 1
ATOM 948 C C . LYS A 1 132 ? -8.641 -8.842 6.452 1.00 79.31 132 LYS A C 1
ATOM 950 O O . LYS A 1 132 ? -8.573 -9.475 5.402 1.00 79.31 132 LYS A O 1
ATOM 955 N N . GLY A 1 133 ? -8.613 -7.513 6.507 1.00 79.06 133 GLY A N 1
ATOM 956 C CA . GLY A 1 133 ? -8.498 -6.646 5.348 1.00 79.06 133 GLY A CA 1
ATOM 957 C C . GLY A 1 133 ? -7.197 -6.845 4.583 1.00 79.06 133 GLY A C 1
ATOM 958 O O . GLY A 1 133 ? -7.211 -7.026 3.370 1.00 79.06 133 GLY A O 1
ATOM 959 N N . ALA A 1 134 ? -6.084 -6.893 5.306 1.00 76.06 134 ALA A N 1
AT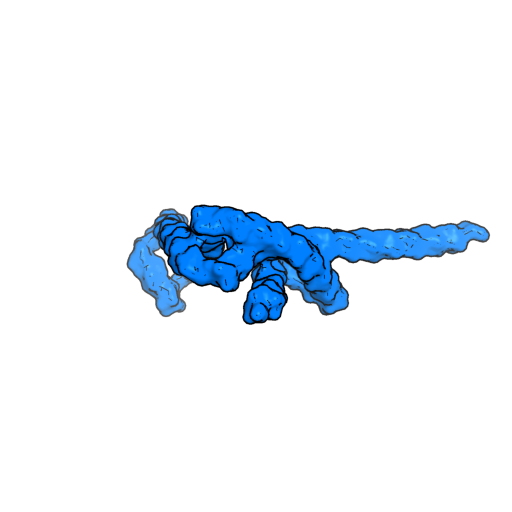OM 960 C CA . ALA A 1 134 ? -4.749 -7.164 4.800 1.00 76.06 134 ALA A CA 1
ATOM 961 C C . ALA A 1 134 ? -4.674 -8.528 4.107 1.00 76.06 134 ALA A C 1
ATOM 963 O O . ALA A 1 134 ? -4.168 -8.609 2.996 1.00 76.06 134 ALA A O 1
ATOM 964 N N . ILE A 1 135 ? -5.217 -9.588 4.712 1.00 80.88 135 ILE A N 1
ATOM 965 C CA . ILE A 1 135 ? -5.208 -10.939 4.129 1.00 80.88 135 ILE A CA 1
ATOM 966 C C . ILE A 1 135 ? -6.018 -10.978 2.828 1.00 80.88 135 ILE A C 1
ATOM 968 O O . ILE A 1 135 ? -5.523 -11.453 1.807 1.00 80.88 135 ILE A O 1
ATOM 972 N N . VAL A 1 136 ? -7.243 -10.443 2.837 1.00 81.50 136 VAL A N 1
ATOM 973 C CA . VAL A 1 136 ? -8.084 -10.370 1.629 1.00 81.50 136 VAL A CA 1
ATOM 974 C C . VAL A 1 136 ? -7.407 -9.518 0.557 1.00 81.50 136 VAL A C 1
ATOM 976 O O . VAL A 1 136 ? -7.380 -9.896 -0.612 1.00 81.50 136 VAL A O 1
ATOM 979 N N . GLY A 1 137 ? -6.807 -8.403 0.967 1.00 81.62 137 GLY A N 1
ATOM 980 C CA . GLY A 1 137 ? -6.045 -7.508 0.115 1.00 81.62 137 GLY A CA 1
ATOM 981 C C . GLY A 1 137 ? -4.831 -8.170 -0.524 1.00 81.62 137 GLY A C 1
ATOM 982 O O . GLY A 1 137 ? -4.630 -8.011 -1.718 1.00 81.62 137 GLY A O 1
ATOM 983 N N . VAL A 1 138 ? -4.056 -8.959 0.222 1.00 80.38 138 VAL A N 1
ATOM 984 C CA . VAL A 1 138 ? -2.907 -9.727 -0.288 1.00 80.38 138 VAL A CA 1
ATOM 985 C C . VAL A 1 138 ? -3.352 -10.752 -1.327 1.00 80.38 138 VAL A C 1
ATOM 987 O O . VAL A 1 138 ? -2.746 -10.837 -2.393 1.00 80.38 138 VAL A O 1
ATOM 990 N N . LEU A 1 139 ? -4.421 -11.503 -1.047 1.00 81.75 139 LEU A N 1
ATOM 991 C CA . LEU A 1 139 ? -4.936 -12.524 -1.963 1.00 81.75 139 LEU A CA 1
ATOM 992 C C . LEU A 1 139 ? -5.469 -11.901 -3.257 1.00 81.75 139 LEU A C 1
ATOM 994 O O . LEU A 1 139 ? -5.090 -12.327 -4.347 1.00 81.75 139 LEU A O 1
ATOM 998 N N . MET A 1 140 ? -6.293 -10.854 -3.147 1.00 81.25 140 MET A N 1
ATOM 999 C CA . MET A 1 140 ? -6.768 -10.109 -4.316 1.00 81.25 140 MET A CA 1
ATOM 1000 C C . MET A 1 140 ? -5.621 -9.421 -5.045 1.00 81.25 140 MET A C 1
ATOM 1002 O O . MET A 1 140 ? -5.571 -9.442 -6.268 1.00 81.25 140 MET A O 1
ATOM 1006 N N . GLY A 1 141 ? -4.674 -8.853 -4.309 1.00 83.06 141 GLY A N 1
ATOM 1007 C CA . GLY A 1 141 ? -3.533 -8.150 -4.863 1.00 83.06 141 GLY A CA 1
ATOM 1008 C C . GLY A 1 141 ? -2.620 -9.050 -5.675 1.00 83.06 141 GLY A C 1
ATOM 1009 O O . GLY A 1 141 ? -2.243 -8.674 -6.780 1.00 83.06 141 GLY A O 1
ATOM 1010 N N . ALA A 1 142 ? -2.336 -10.259 -5.193 1.00 76.56 142 ALA A N 1
ATOM 1011 C CA . ALA A 1 142 ? -1.568 -11.247 -5.941 1.00 76.56 142 ALA A CA 1
ATOM 1012 C C . ALA A 1 142 ? -2.230 -11.579 -7.288 1.00 76.56 142 ALA A C 1
ATOM 1014 O O . ALA A 1 142 ? -1.570 -11.563 -8.324 1.00 76.56 142 ALA A O 1
ATOM 1015 N N . VAL A 1 143 ? -3.542 -11.841 -7.279 1.00 81.75 143 VAL A N 1
ATOM 1016 C CA . VAL A 1 143 ? -4.298 -12.232 -8.479 1.00 81.75 143 VAL A CA 1
ATOM 1017 C C . VAL A 1 143 ? -4.432 -11.063 -9.453 1.00 81.75 143 VAL A C 1
ATOM 1019 O O . VAL A 1 143 ? -4.111 -11.192 -10.633 1.00 81.75 143 VAL A O 1
ATOM 1022 N N . VAL A 1 144 ? -4.868 -9.906 -8.954 1.00 84.44 144 VAL A N 1
ATOM 1023 C CA . VAL A 1 144 ? -5.078 -8.695 -9.751 1.00 84.44 144 VAL A CA 1
ATOM 1024 C C . VAL A 1 144 ? -3.756 -8.179 -10.314 1.00 84.44 144 VAL A C 1
ATOM 1026 O O . VAL A 1 144 ? -3.692 -7.852 -11.495 1.00 84.44 144 VAL A O 1
ATOM 1029 N N . GLY A 1 145 ? -2.692 -8.146 -9.510 1.00 80.75 145 GLY A N 1
ATOM 1030 C CA . GLY A 1 145 ? -1.366 -7.712 -9.947 1.00 80.75 145 GLY A CA 1
ATOM 1031 C C . GLY A 1 145 ? -0.750 -8.651 -10.981 1.00 80.75 145 GLY A C 1
ATOM 1032 O O . GLY A 1 145 ? -0.261 -8.187 -12.009 1.00 80.75 145 GLY A O 1
ATOM 1033 N N . ALA A 1 146 ? -0.826 -9.970 -10.778 1.00 76.25 146 ALA A N 1
ATOM 1034 C CA . ALA A 1 146 ? -0.343 -10.935 -11.767 1.00 76.25 146 ALA A CA 1
ATOM 1035 C C . ALA A 1 146 ? -1.077 -10.789 -13.108 1.00 76.25 146 ALA A C 1
ATOM 1037 O O . ALA A 1 146 ? -0.444 -10.706 -14.160 1.00 76.25 146 ALA A O 1
ATOM 1038 N N . PHE A 1 147 ? -2.409 -10.698 -13.069 1.00 80.69 147 PHE A N 1
ATOM 1039 C CA . PHE A 1 147 ? -3.233 -10.569 -14.268 1.00 80.69 147 PHE A CA 1
ATOM 1040 C C . PHE A 1 147 ? -3.021 -9.226 -14.978 1.00 80.69 147 PHE A C 1
ATOM 1042 O O . PHE A 1 147 ? -2.882 -9.181 -16.199 1.00 80.69 147 PHE A O 1
ATOM 1049 N N . PHE A 1 148 ? -2.936 -8.129 -14.222 1.00 83.06 148 PHE A N 1
ATOM 1050 C CA . PHE A 1 148 ? -2.713 -6.800 -14.781 1.00 83.06 148 PHE A CA 1
ATOM 1051 C C . PHE A 1 148 ? -1.325 -6.676 -15.416 1.00 83.06 148 PHE A C 1
ATOM 1053 O O . PHE A 1 148 ? -1.210 -6.149 -16.522 1.00 83.06 148 PHE A O 1
ATOM 1060 N N . LYS A 1 149 ? -0.274 -7.218 -14.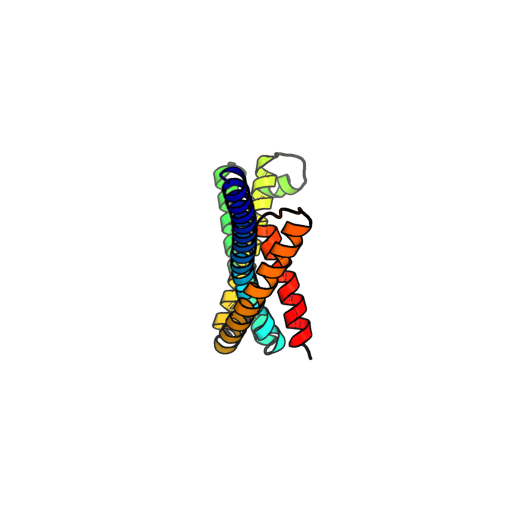781 1.00 79.62 149 LYS A N 1
ATOM 1061 C CA . LYS A 1 149 ? 1.078 -7.209 -15.362 1.00 79.62 149 LYS A CA 1
ATOM 1062 C C . LYS A 1 149 ? 1.180 -8.090 -16.599 1.00 79.62 149 LYS A C 1
ATOM 1064 O O . LYS A 1 149 ? 1.825 -7.693 -17.562 1.00 79.62 149 LYS A O 1
ATOM 1069 N N . TRP A 1 150 ? 0.493 -9.230 -16.607 1.00 78.81 150 TRP A N 1
ATOM 1070 C CA . TRP A 1 150 ? 0.386 -10.078 -17.790 1.00 78.81 150 TRP A CA 1
ATOM 1071 C C . TRP A 1 150 ? -0.284 -9.347 -18.964 1.00 78.81 150 TRP A C 1
ATOM 1073 O O . TRP A 1 150 ? 0.269 -9.336 -20.060 1.00 78.81 150 TRP A O 1
ATOM 1083 N N . ILE A 1 151 ? -1.412 -8.658 -18.737 1.00 81.62 151 ILE A N 1
ATOM 1084 C CA . ILE A 1 151 ? -2.073 -7.842 -19.773 1.00 81.62 151 ILE A CA 1
ATOM 1085 C C . ILE A 1 151 ? -1.130 -6.759 -20.307 1.00 81.62 151 ILE A C 1
ATOM 1087 O O . ILE A 1 151 ? -1.012 -6.585 -21.519 1.00 81.62 151 ILE A O 1
ATOM 1091 N N . LEU A 1 152 ? -0.445 -6.036 -19.420 1.00 82.44 152 LEU A N 1
ATOM 1092 C CA . LEU A 1 152 ? 0.499 -4.991 -19.819 1.00 82.44 152 LEU A CA 1
ATOM 1093 C C . LEU A 1 152 ? 1.677 -5.558 -20.624 1.00 82.44 152 LEU A C 1
ATOM 1095 O O . LEU A 1 152 ? 2.068 -4.954 -21.622 1.00 82.44 152 LEU A O 1
ATOM 1099 N N . GLY A 1 153 ? 2.176 -6.738 -20.245 1.00 77.62 153 GLY A N 1
ATOM 1100 C CA . GLY A 1 153 ? 3.190 -7.477 -20.996 1.00 77.62 153 GLY A CA 1
ATOM 1101 C C . GLY A 1 153 ? 2.718 -7.859 -22.402 1.00 77.62 153 GLY A C 1
ATOM 1102 O O . GLY A 1 153 ? 3.446 -7.648 -23.367 1.00 77.62 153 GLY A O 1
ATOM 1103 N N . VAL A 1 154 ? 1.470 -8.321 -22.547 1.00 78.00 154 VAL A N 1
ATOM 1104 C CA . VAL A 1 154 ? 0.865 -8.654 -23.852 1.00 78.00 154 VAL A CA 1
ATOM 1105 C C . VAL A 1 154 ? 0.685 -7.416 -24.743 1.00 78.00 154 VAL A C 1
ATOM 1107 O O . VAL A 1 154 ? 0.854 -7.509 -25.957 1.00 78.00 154 VAL A O 1
ATOM 1110 N N . ILE A 1 155 ? 0.372 -6.252 -24.165 1.00 81.00 155 ILE A N 1
ATOM 1111 C CA . ILE A 1 155 ? 0.190 -4.985 -24.904 1.00 81.00 155 ILE A CA 1
ATOM 1112 C C . ILE A 1 155 ? 1.542 -4.278 -25.165 1.00 81.00 155 ILE A C 1
ATOM 1114 O O . ILE A 1 155 ? 1.608 -3.312 -25.922 1.00 81.00 155 ILE A O 1
ATOM 1118 N N . GLY A 1 156 ? 2.641 -4.765 -24.580 1.00 73.88 156 GLY A N 1
ATOM 1119 C CA . GLY A 1 156 ? 3.978 -4.185 -24.738 1.00 73.88 156 GLY A CA 1
ATOM 1120 C C . GLY A 1 156 ? 4.196 -2.897 -23.937 1.00 73.88 156 GLY A C 1
ATOM 1121 O O . GLY A 1 156 ? 5.059 -2.093 -24.284 1.00 73.88 156 GLY A O 1
ATOM 1122 N N . ILE A 1 157 ? 3.419 -2.680 -22.872 1.00 72.19 157 ILE A N 1
ATOM 1123 C CA . ILE A 1 157 ? 3.534 -1.504 -22.004 1.00 72.19 157 ILE A CA 1
ATOM 1124 C C . ILE A 1 157 ? 4.345 -1.879 -20.764 1.00 72.19 157 ILE A C 1
ATOM 1126 O O . ILE A 1 157 ? 3.861 -2.565 -19.866 1.00 72.19 157 ILE A O 1
ATOM 1130 N N . ALA A 1 158 ? 5.576 -1.377 -20.684 1.00 75.69 158 ALA A N 1
ATOM 1131 C CA . ALA A 1 158 ? 6.393 -1.476 -19.481 1.00 75.69 158 ALA A CA 1
ATOM 1132 C C . ALA A 1 158 ? 6.108 -0.283 -18.561 1.00 75.69 158 ALA A C 1
ATOM 1134 O O . ALA A 1 158 ? 6.388 0.865 -18.908 1.00 75.69 158 ALA A O 1
ATOM 1135 N N . LEU A 1 159 ? 5.546 -0.553 -17.383 1.00 74.62 159 LEU A N 1
ATOM 1136 C CA . LEU A 1 159 ? 5.351 0.460 -16.349 1.00 74.62 159 LEU A CA 1
ATOM 1137 C C . LEU A 1 159 ? 6.485 0.410 -15.329 1.00 74.62 159 LEU A C 1
ATOM 1139 O O . LEU A 1 159 ? 6.961 -0.666 -14.964 1.00 74.62 159 LEU A O 1
ATOM 1143 N N . ASP A 1 160 ? 6.856 1.583 -14.820 1.00 79.25 160 ASP A N 1
ATOM 1144 C CA . ASP A 1 160 ? 7.694 1.672 -13.630 1.00 79.25 160 ASP A CA 1
ATOM 1145 C C . ASP A 1 160 ? 7.012 0.942 -12.448 1.00 79.25 160 ASP A C 1
ATOM 1147 O O . ASP A 1 160 ? 5.788 1.061 -12.288 1.00 79.25 160 ASP A O 1
ATOM 1151 N N . PRO A 1 161 ? 7.758 0.204 -11.601 1.00 73.56 161 PRO A N 1
ATOM 1152 C CA . PRO A 1 161 ? 7.187 -0.553 -10.487 1.00 73.56 161 PRO A CA 1
ATOM 1153 C C . PRO A 1 161 ? 6.321 0.283 -9.538 1.00 73.56 161 PRO A C 1
ATOM 1155 O O . PRO A 1 161 ? 5.330 -0.218 -9.007 1.00 73.56 161 PRO A O 1
ATOM 1158 N N . VAL A 1 162 ? 6.653 1.561 -9.327 1.00 70.75 162 VAL A N 1
ATOM 1159 C CA . VAL A 1 162 ? 5.872 2.460 -8.468 1.00 70.75 162 VAL A CA 1
ATOM 1160 C C . VAL A 1 162 ? 4.517 2.764 -9.098 1.00 70.75 162 VAL A C 1
ATOM 1162 O O . VAL A 1 162 ? 3.483 2.640 -8.439 1.00 70.75 162 VAL A O 1
ATOM 1165 N N . LEU A 1 163 ? 4.511 3.115 -10.385 1.00 72.44 163 LEU A N 1
ATOM 1166 C CA . LEU A 1 163 ? 3.285 3.413 -11.122 1.00 72.44 163 LEU A CA 1
ATOM 1167 C C . LEU A 1 163 ? 2.399 2.167 -11.246 1.00 72.44 163 LEU A C 1
ATOM 1169 O O . LEU A 1 163 ? 1.188 2.244 -11.044 1.00 72.44 163 LEU A O 1
ATOM 1173 N N . PHE A 1 164 ? 3.008 1.008 -11.500 1.00 78.88 164 PHE A N 1
ATOM 1174 C CA . PHE A 1 164 ? 2.310 -0.272 -11.545 1.00 78.88 164 PHE A CA 1
ATOM 1175 C C . PHE A 1 164 ? 1.611 -0.591 -10.215 1.00 78.88 164 PHE A C 1
ATOM 1177 O O . PHE A 1 164 ? 0.424 -0.925 -10.206 1.00 78.88 164 PHE A O 1
ATOM 1184 N N . ARG A 1 165 ? 2.311 -0.441 -9.082 1.00 75.25 165 ARG A N 1
ATOM 1185 C CA . ARG A 1 165 ? 1.739 -0.659 -7.742 1.00 75.25 165 ARG A CA 1
ATOM 1186 C C . ARG A 1 165 ? 0.593 0.301 -7.445 1.00 75.25 165 ARG A C 1
ATOM 1188 O O . ARG A 1 165 ? -0.409 -0.121 -6.877 1.00 75.25 165 ARG A O 1
ATOM 1195 N N . LEU A 1 166 ? 0.713 1.565 -7.849 1.00 72.75 166 LEU A N 1
ATOM 1196 C CA . LEU A 1 166 ? -0.328 2.571 -7.643 1.00 72.75 166 LEU A CA 1
ATOM 1197 C C . LEU A 1 166 ? -1.600 2.251 -8.441 1.00 72.75 166 LEU A C 1
ATOM 1199 O O . LEU A 1 166 ? -2.690 2.246 -7.874 1.00 72.75 166 LEU A O 1
ATOM 1203 N N . LEU A 1 167 ? -1.467 1.917 -9.728 1.00 80.69 167 LEU A N 1
ATOM 1204 C CA . LEU A 1 167 ? -2.602 1.525 -10.572 1.00 80.69 167 LEU A CA 1
ATOM 1205 C C . LEU A 1 167 ? -3.249 0.224 -10.091 1.00 80.69 167 LEU A C 1
ATOM 1207 O O . LEU A 1 167 ? -4.471 0.138 -9.997 1.00 80.69 167 LEU A O 1
ATOM 1211 N N . THR A 1 168 ? -2.432 -0.764 -9.722 1.00 82.12 168 THR A N 1
ATOM 1212 C CA . THR A 1 168 ? -2.905 -2.031 -9.151 1.00 82.12 168 THR A CA 1
ATOM 1213 C C . THR A 1 168 ? -3.653 -1.787 -7.840 1.00 82.12 168 THR A C 1
ATOM 1215 O O . THR A 1 168 ? -4.738 -2.323 -7.637 1.00 82.12 168 THR A O 1
ATOM 1218 N N . GLY A 1 169 ? -3.128 -0.915 -6.976 1.00 76.88 169 GLY A N 1
ATOM 1219 C CA . GLY A 1 169 ? -3.785 -0.507 -5.737 1.00 76.88 169 GLY A CA 1
ATOM 1220 C C . GLY A 1 169 ? -5.132 0.179 -5.970 1.00 76.88 169 GLY A C 1
ATOM 1221 O O . GLY A 1 169 ? -6.109 -0.168 -5.311 1.00 76.88 169 GLY A O 1
ATOM 1222 N N . LEU A 1 170 ? -5.222 1.094 -6.940 1.00 80.31 170 LEU A N 1
ATOM 1223 C CA . LEU A 1 170 ? -6.487 1.732 -7.332 1.00 80.31 170 LEU A CA 1
ATOM 1224 C C . LEU A 1 170 ? -7.503 0.719 -7.875 1.00 80.31 170 LEU A C 1
ATOM 1226 O O . LEU A 1 170 ? -8.689 0.805 -7.556 1.00 80.31 170 LEU A O 1
ATOM 1230 N N . LEU A 1 171 ? -7.048 -0.263 -8.654 1.00 82.81 171 LEU A N 1
ATOM 1231 C CA . LEU A 1 171 ? -7.913 -1.311 -9.187 1.00 82.81 171 LEU A CA 1
ATOM 1232 C C . LEU A 1 171 ? -8.462 -2.203 -8.063 1.00 82.81 171 LEU A C 1
ATOM 1234 O O . LEU A 1 171 ? -9.664 -2.454 -8.000 1.00 82.81 171 LEU A O 1
ATOM 1238 N N . ILE A 1 172 ? -7.601 -2.613 -7.126 1.00 81.81 172 ILE A N 1
ATOM 1239 C CA . ILE A 1 172 ? -7.993 -3.377 -5.932 1.00 81.81 172 ILE A CA 1
ATOM 1240 C C . ILE A 1 172 ? -8.961 -2.564 -5.068 1.00 81.81 172 ILE A C 1
ATOM 1242 O O . ILE A 1 172 ? -9.955 -3.107 -4.595 1.00 81.81 172 ILE A O 1
ATOM 1246 N N . PHE A 1 173 ? -8.713 -1.263 -4.894 1.00 80.75 173 PHE A N 1
ATOM 1247 C CA . PHE A 1 173 ? -9.606 -0.360 -4.170 1.00 80.75 173 PHE A CA 1
ATOM 1248 C C . PHE A 1 173 ? -11.003 -0.346 -4.801 1.00 80.75 173 PHE A C 1
ATOM 1250 O O . PHE A 1 173 ? -11.993 -0.552 -4.098 1.00 80.75 173 PHE A O 1
ATOM 1257 N N . GLY A 1 174 ? -11.091 -0.161 -6.122 1.00 74.75 174 GLY A N 1
ATOM 1258 C CA . GLY A 1 174 ? -12.358 -0.173 -6.857 1.00 74.75 174 GLY A CA 1
ATOM 1259 C C . GLY A 1 174 ? -13.106 -1.504 -6.735 1.00 74.75 174 GLY A C 1
ATOM 1260 O O . GLY A 1 174 ? -14.311 -1.523 -6.503 1.00 74.75 174 GLY A O 1
ATOM 1261 N N . ILE A 1 175 ? -12.391 -2.629 -6.817 1.00 80.56 175 ILE A N 1
ATOM 1262 C CA . ILE A 1 175 ? -12.983 -3.967 -6.669 1.00 80.56 175 ILE A CA 1
ATOM 1263 C C . ILE A 1 175 ? -13.496 -4.188 -5.240 1.00 80.56 175 ILE A C 1
ATOM 1265 O O . ILE A 1 175 ? -14.640 -4.596 -5.048 1.00 80.56 175 ILE A O 1
ATOM 1269 N N . LEU A 1 176 ? -12.674 -3.903 -4.226 1.00 77.56 176 LEU A N 1
ATOM 1270 C CA . LEU A 1 176 ? -13.046 -4.102 -2.824 1.00 77.56 176 LEU A CA 1
ATOM 1271 C C . LEU A 1 176 ? -14.219 -3.208 -2.417 1.00 77.56 176 LEU A C 1
ATOM 1273 O O . LEU A 1 176 ? -15.132 -3.679 -1.742 1.00 77.56 176 LEU A O 1
ATOM 1277 N N . THR A 1 177 ? -14.236 -1.950 -2.855 1.00 73.81 177 THR A N 1
ATOM 1278 C CA . THR A 1 177 ? -15.365 -1.042 -2.601 1.00 73.81 177 THR A CA 1
ATOM 1279 C C . THR A 1 177 ? -16.644 -1.501 -3.297 1.00 73.81 177 THR A C 1
ATOM 1281 O O . THR A 1 177 ? -17.703 -1.459 -2.679 1.00 73.81 177 THR A O 1
ATOM 1284 N N . ALA A 1 178 ? -16.570 -2.020 -4.526 1.00 74.94 178 ALA A N 1
ATOM 1285 C CA . ALA A 1 178 ? -17.737 -2.553 -5.233 1.00 74.94 178 ALA A CA 1
ATOM 1286 C C . ALA A 1 178 ? -18.321 -3.829 -4.592 1.00 74.94 178 ALA A C 1
ATOM 1288 O O . ALA A 1 178 ? -19.533 -4.041 -4.646 1.00 74.94 178 ALA A O 1
ATOM 1289 N N . ILE A 1 179 ? -17.474 -4.682 -4.004 1.00 74.56 179 ILE A N 1
ATOM 1290 C CA . ILE A 1 179 ? -17.896 -5.938 -3.363 1.00 74.56 179 ILE A CA 1
ATOM 1291 C C . ILE A 1 179 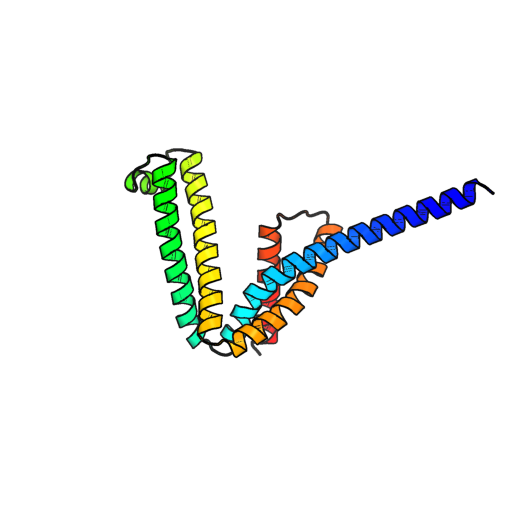? -18.426 -5.692 -1.948 1.00 74.56 179 ILE A C 1
ATOM 1293 O O . ILE A 1 179 ? -19.451 -6.254 -1.577 1.00 74.56 179 ILE A O 1
ATOM 1297 N N . VAL A 1 180 ? -17.713 -4.890 -1.153 1.00 67.69 180 VAL A N 1
ATOM 1298 C CA . VAL A 1 180 ? -17.982 -4.712 0.284 1.00 67.69 180 VAL A CA 1
ATOM 1299 C C . VAL A 1 180 ? -18.935 -3.540 0.551 1.00 67.69 180 VAL A C 1
ATOM 1301 O O . VAL A 1 180 ? -19.566 -3.504 1.597 1.00 67.69 180 VAL A O 1
ATOM 1304 N N . GLY A 1 181 ? -19.072 -2.586 -0.377 1.00 58.59 181 GLY A N 1
ATOM 1305 C CA . GLY A 1 181 ? -19.990 -1.443 -0.265 1.00 58.59 181 GLY A CA 1
ATOM 1306 C C . GLY A 1 181 ? -21.465 -1.751 -0.568 1.00 58.59 181 GLY A C 1
ATOM 1307 O O . GLY A 1 181 ? -22.238 -0.813 -0.755 1.00 58.59 181 GLY A O 1
ATOM 1308 N N . ARG A 1 182 ? -21.841 -3.032 -0.662 1.00 49.59 182 ARG A N 1
ATOM 1309 C CA . ARG A 1 182 ? -23.228 -3.517 -0.744 1.00 49.59 182 ARG A CA 1
ATOM 1310 C C . ARG A 1 182 ? -23.668 -4.058 0.607 1.00 49.59 182 ARG A C 1
ATOM 1312 O O . ARG A 1 182 ? -24.857 -3.865 0.929 1.00 49.59 182 ARG A O 1
#

Sequence (182 aa):
MTNFLLSEYFSFGIVASILLTTWTDLASGALDGIIAGLVVGAIVIPIIQTPDALGRSLLFGLLLGLGMAVYQLLRVSQVTGASLGSIINSLDGSTGTIVGQMILQSVVYILYAVLAGAVIGVATTVPDRALKGAIVGVLMGAVVGAFFKWILGVIGIALDPVLFRLLTGLLIFGILTAIVGR